Protein AF-C1CG26-F1 (afdb_monomer_lite)

Radius of gyration: 12.02 Å; chains: 1; bounding box: 25×25×28 Å

Structure (mmCIF, N/CA/C/O backbone):
data_AF-C1CG26-F1
#
_entry.id   AF-C1CG26-F1
#
loop_
_atom_site.group_PDB
_atom_site.id
_atom_site.type_symbol
_atom_site.label_atom_id
_atom_site.label_alt_id
_atom_site.label_comp_id
_atom_site.label_asym_id
_atom_site.label_entity_id
_atom_site.label_seq_id
_atom_site.pdbx_PDB_ins_code
_atom_site.Cartn_x
_atom_site.Cartn_y
_atom_site.Cartn_z
_atom_site.occupancy
_atom_site.B_iso_or_equiv
_atom_site.auth_seq_id
_atom_site.auth_comp_id
_atom_site.auth_asym_id
_atom_site.auth_atom_id
_atom_site.pdbx_PDB_model_num
ATOM 1 N N . MET A 1 1 ? -7.012 0.700 -15.276 1.00 80.44 1 MET A N 1
ATOM 2 C CA . MET A 1 1 ? -8.171 0.887 -14.375 1.00 80.44 1 MET A CA 1
ATOM 3 C C . MET A 1 1 ? -7.734 1.794 -13.242 1.00 80.44 1 MET A C 1
ATOM 5 O O . MET A 1 1 ? -6.636 1.593 -12.743 1.00 80.44 1 MET A O 1
ATOM 9 N N . ILE A 1 2 ? -8.543 2.784 -12.870 1.00 87.81 2 ILE A N 1
ATOM 10 C 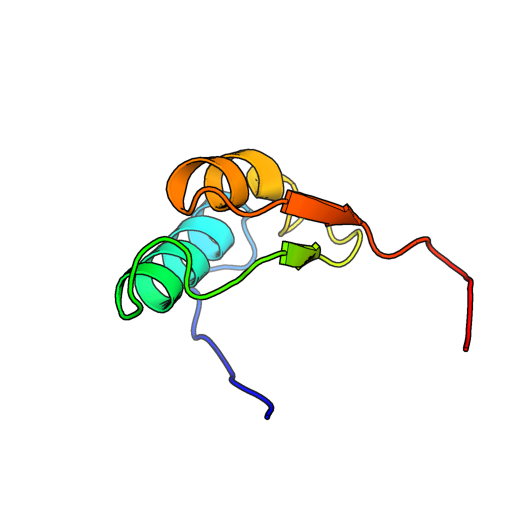CA . ILE A 1 2 ? -8.272 3.663 -11.725 1.00 87.81 2 ILE A CA 1
ATOM 11 C C . ILE A 1 2 ? -9.397 3.442 -10.716 1.00 87.81 2 ILE A C 1
ATOM 13 O O . ILE A 1 2 ? -10.564 3.430 -11.102 1.00 87.81 2 ILE A O 1
ATOM 17 N N . VAL A 1 3 ? -9.041 3.238 -9.449 1.00 89.19 3 VAL A N 1
ATOM 18 C CA . VAL A 1 3 ? -9.987 3.036 -8.344 1.00 89.19 3 VAL A CA 1
ATOM 19 C C . VAL A 1 3 ? -9.684 4.062 -7.259 1.00 89.19 3 VAL A C 1
ATOM 21 O O . VAL A 1 3 ? -8.521 4.298 -6.934 1.00 89.19 3 VAL A O 1
ATOM 24 N N . SER A 1 4 ? -10.724 4.669 -6.691 1.00 93.62 4 SER A N 1
ATOM 25 C CA . SER A 1 4 ? -10.605 5.597 -5.565 1.00 93.62 4 SER A CA 1
ATOM 26 C C . SER A 1 4 ? -11.129 4.941 -4.291 1.00 93.62 4 SER A C 1
ATOM 28 O O . SER A 1 4 ? -12.278 4.506 -4.246 1.00 93.62 4 SER A O 1
ATOM 30 N N . LEU A 1 5 ? -10.296 4.884 -3.250 1.00 93.25 5 LEU A N 1
ATOM 31 C CA . LEU A 1 5 ? -10.669 4.351 -1.939 1.00 93.25 5 LEU A CA 1
ATOM 32 C C . LEU A 1 5 ? -10.922 5.494 -0.960 1.00 93.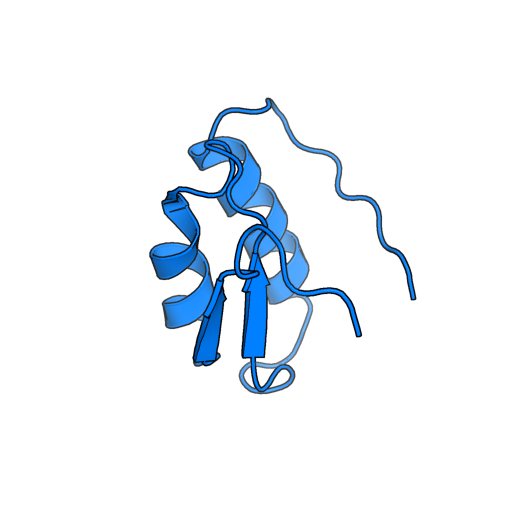25 5 LEU A C 1
ATOM 34 O O . LEU A 1 5 ? -10.107 6.407 -0.829 1.00 93.25 5 LEU A O 1
ATOM 38 N N . LYS A 1 6 ? -12.049 5.435 -0.249 1.00 94.75 6 LYS A N 1
ATOM 39 C CA . LYS A 1 6 ? -12.343 6.375 0.833 1.00 94.75 6 LYS A CA 1
ATOM 40 C C . LYS A 1 6 ? -11.622 5.921 2.097 1.00 94.75 6 LYS A C 1
ATOM 42 O O . LYS A 1 6 ? -11.882 4.826 2.585 1.00 94.75 6 LYS A O 1
ATOM 47 N N . THR A 1 7 ? -10.770 6.779 2.647 1.00 94.75 7 THR A N 1
ATOM 48 C CA . THR A 1 7 ? -10.052 6.512 3.899 1.00 94.75 7 THR A CA 1
ATOM 49 C C . THR A 1 7 ? -10.577 7.396 5.027 1.00 94.75 7 THR A C 1
ATOM 51 O O . THR A 1 7 ? -11.101 8.487 4.793 1.00 94.75 7 THR A O 1
ATOM 54 N N . LYS A 1 8 ? -10.480 6.917 6.275 1.00 93.75 8 LYS A N 1
ATOM 55 C CA . LYS A 1 8 ? -10.908 7.689 7.459 1.00 93.75 8 LYS A CA 1
ATOM 56 C C . LYS A 1 8 ? -10.005 8.903 7.698 1.00 93.75 8 LYS A C 1
ATOM 58 O O . LYS A 1 8 ? -10.476 9.950 8.129 1.00 93.75 8 LYS A O 1
ATOM 63 N N . SER A 1 9 ? -8.707 8.757 7.431 1.00 93.81 9 SER A N 1
ATOM 64 C CA . SER A 1 9 ? -7.719 9.834 7.465 1.00 93.81 9 SER A CA 1
ATOM 65 C C . SER A 1 9 ? -6.502 9.472 6.603 1.00 93.81 9 SER A C 1
ATOM 67 O O . SER A 1 9 ? -6.380 8.341 6.135 1.00 93.81 9 SER A O 1
ATOM 69 N N . ARG A 1 10 ? -5.560 10.412 6.433 1.00 91.50 10 ARG A N 1
ATOM 70 C CA . ARG A 1 10 ? -4.270 10.156 5.758 1.00 91.50 10 ARG A CA 1
ATOM 71 C C . ARG A 1 10 ? -3.209 9.506 6.657 1.00 91.50 10 ARG A C 1
ATOM 73 O O . ARG A 1 10 ? -2.034 9.465 6.297 1.00 91.50 10 ARG A O 1
ATOM 80 N N . LYS A 1 11 ? -3.567 9.050 7.859 1.00 94.44 11 LYS A N 1
ATOM 81 C CA . LYS A 1 11 ? -2.633 8.311 8.717 1.00 94.44 11 LYS A CA 1
ATOM 82 C C . LYS A 1 11 ? -2.371 6.938 8.106 1.00 94.44 11 LYS A C 1
ATOM 84 O O . LYS A 1 11 ? -3.293 6.287 7.627 1.00 94.44 11 LYS A O 1
ATOM 89 N N . ALA A 1 12 ? -1.133 6.460 8.212 1.00 93.12 12 ALA A N 1
ATOM 90 C CA . ALA A 1 12 ? -0.726 5.198 7.598 1.00 93.12 12 ALA A CA 1
ATOM 91 C C . ALA A 1 12 ? -1.575 3.991 8.027 1.00 93.12 12 ALA A C 1
ATOM 93 O O . ALA A 1 12 ? -1.811 3.085 7.236 1.00 93.12 12 ALA A O 1
ATOM 94 N N . LYS A 1 13 ? -2.075 3.993 9.270 1.00 93.56 13 LYS A N 1
ATOM 95 C CA . LYS A 1 13 ? -2.983 2.952 9.765 1.00 93.56 13 LYS A CA 1
ATOM 96 C C . LYS A 1 13 ? -4.308 2.934 8.995 1.00 93.56 13 LYS A C 1
ATOM 98 O O . LYS A 1 13 ? -4.679 1.893 8.473 1.00 93.56 13 LYS A O 1
ATOM 103 N N . ASP A 1 14 ? -4.982 4.078 8.893 1.00 94.25 14 ASP A N 1
ATOM 104 C CA . ASP A 1 14 ? -6.294 4.173 8.235 1.00 94.25 14 ASP A CA 1
ATOM 105 C C . ASP A 1 14 ? -6.194 3.901 6.725 1.00 94.25 14 ASP A C 1
ATOM 107 O O . ASP A 1 14 ? -7.111 3.339 6.121 1.00 94.25 14 ASP A O 1
ATOM 111 N N . MET A 1 15 ? -5.064 4.276 6.119 1.00 93.00 15 MET A N 1
ATOM 112 C CA . MET A 1 15 ? -4.747 3.977 4.721 1.00 93.00 15 MET A CA 1
ATOM 113 C C . MET A 1 15 ? -4.549 2.472 4.516 1.00 93.00 15 MET A C 1
ATOM 115 O O . MET A 1 15 ? -5.178 1.897 3.631 1.00 93.00 15 MET A O 1
ATOM 119 N N . ALA A 1 16 ? -3.751 1.819 5.368 1.00 92.06 16 ALA A N 1
ATOM 120 C CA . ALA A 1 16 ? -3.531 0.376 5.305 1.00 92.06 16 ALA A CA 1
ATOM 121 C C . ALA A 1 16 ? -4.825 -0.424 5.511 1.00 92.06 16 ALA A C 1
ATOM 123 O O . ALA A 1 16 ? -5.102 -1.317 4.716 1.00 92.06 16 ALA A O 1
ATOM 124 N N . GLU A 1 17 ? -5.652 -0.062 6.499 1.00 93.88 17 GLU A N 1
ATOM 125 C CA . GLU A 1 17 ? -6.956 -0.705 6.734 1.00 93.88 17 GLU A CA 1
ATOM 126 C C . GLU A 1 17 ? -7.869 -0.604 5.502 1.00 93.88 17 GLU A C 1
ATOM 128 O O . GLU A 1 17 ? -8.515 -1.579 5.119 1.00 93.88 17 GLU A O 1
ATOM 133 N N . SER A 1 18 ? -7.898 0.562 4.847 1.00 94.38 18 SER A N 1
ATOM 134 C CA . SER A 1 18 ? -8.731 0.776 3.657 1.00 94.38 18 SER A CA 1
ATOM 135 C C . SER A 1 18 ? -8.239 -0.040 2.457 1.00 94.38 18 SER A C 1
ATOM 137 O O . SER A 1 18 ? -9.049 -0.607 1.725 1.00 94.38 18 SER A O 1
ATOM 139 N N . ILE A 1 19 ? -6.918 -0.126 2.261 1.00 91.62 19 ILE A N 1
ATOM 140 C CA . ILE A 1 19 ? -6.310 -0.906 1.174 1.00 91.62 19 ILE A CA 1
ATOM 141 C C . ILE A 1 19 ? -6.500 -2.404 1.417 1.00 91.62 19 ILE A C 1
ATOM 143 O O . ILE A 1 19 ? -6.923 -3.104 0.505 1.00 91.62 19 ILE A O 1
ATOM 147 N N . GLN A 1 20 ? -6.255 -2.894 2.635 1.00 90.31 20 GLN A N 1
ATOM 148 C CA . GLN A 1 20 ? -6.474 -4.299 2.992 1.00 90.31 20 GLN A CA 1
ATOM 149 C C . GLN A 1 20 ? -7.945 -4.693 2.848 1.00 90.31 20 GLN A C 1
ATOM 151 O O . GLN A 1 20 ? -8.242 -5.725 2.260 1.00 90.31 20 GLN A O 1
ATOM 156 N N . GLY A 1 21 ? -8.880 -3.853 3.304 1.00 91.75 21 GLY A N 1
ATOM 157 C CA . GLY A 1 21 ? -10.312 -4.108 3.125 1.00 91.75 21 GLY A CA 1
ATOM 158 C C . GLY A 1 21 ? -10.739 -4.148 1.653 1.00 91.75 21 GLY A C 1
ATOM 159 O O . GLY A 1 21 ? -11.648 -4.893 1.289 1.00 91.75 21 GLY A O 1
ATOM 160 N N . TRP A 1 22 ? -10.076 -3.379 0.786 1.00 91.38 22 TRP A N 1
ATOM 161 C CA . TRP A 1 22 ? -10.294 -3.461 -0.656 1.00 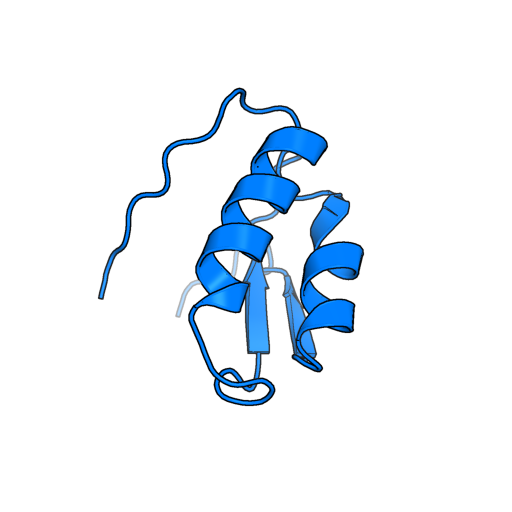91.38 22 TRP A CA 1
ATOM 162 C C . TRP A 1 22 ? -9.667 -4.720 -1.267 1.00 91.38 22 TRP A C 1
ATOM 164 O O . TRP A 1 22 ? -10.342 -5.435 -2.003 1.00 91.38 22 TRP A O 1
ATOM 174 N N . LEU A 1 23 ? -8.418 -5.039 -0.920 1.00 88.00 23 LEU A N 1
ATOM 175 C CA . LEU A 1 23 ? -7.713 -6.228 -1.409 1.00 88.00 23 LEU A CA 1
ATOM 176 C C . LEU A 1 23 ? -8.369 -7.540 -0.951 1.00 88.00 23 LEU A C 1
ATOM 178 O O . LEU A 1 23 ? -8.363 -8.513 -1.698 1.00 88.00 23 LEU A O 1
ATOM 182 N N . ALA A 1 24 ? -8.988 -7.561 0.231 1.00 88.06 24 ALA A N 1
ATOM 183 C CA . ALA A 1 24 ? -9.721 -8.712 0.761 1.00 88.06 24 ALA A CA 1
ATOM 184 C C . ALA A 1 24 ? -10.953 -9.108 -0.076 1.00 88.06 24 ALA A C 1
ATOM 186 O O . ALA A 1 24 ? -11.487 -10.198 0.106 1.00 88.06 24 ALA A O 1
ATOM 187 N N . GLN A 1 25 ? -11.408 -8.252 -0.998 1.00 88.31 25 GLN A N 1
ATOM 188 C CA . GLN A 1 25 ? -12.475 -8.591 -1.951 1.00 88.31 25 GLN A CA 1
ATOM 189 C C . GLN A 1 25 ? -11.979 -9.488 -3.094 1.00 88.31 25 GLN A C 1
ATOM 191 O O . GLN A 1 25 ? -12.783 -10.002 -3.870 1.00 88.31 25 GLN A O 1
ATOM 196 N N . PHE A 1 26 ? -10.664 -9.669 -3.211 1.00 86.31 26 PHE A N 1
ATOM 197 C CA . PHE A 1 26 ? -10.030 -10.458 -4.253 1.00 86.31 26 PHE A CA 1
ATOM 198 C C . PHE A 1 26 ? -9.455 -11.757 -3.687 1.00 86.31 26 PHE A C 1
ATOM 200 O O . PHE A 1 26 ? -9.155 -11.871 -2.499 1.00 86.31 26 PHE A O 1
ATOM 207 N N . LEU A 1 27 ? -9.277 -12.748 -4.562 1.00 78.31 27 LEU A N 1
ATOM 208 C CA . LEU A 1 27 ? -8.600 -13.990 -4.203 1.00 78.31 27 LEU A CA 1
ATOM 209 C C . LEU A 1 27 ? -7.142 -13.711 -3.818 1.00 78.31 27 LEU A C 1
ATOM 211 O O . LEU A 1 27 ? -6.453 -12.910 -4.457 1.00 78.31 27 LEU A O 1
ATOM 215 N N . VAL A 1 28 ? -6.667 -14.424 -2.798 1.00 70.31 28 VAL A N 1
ATOM 216 C CA . VAL A 1 28 ? -5.241 -14.483 -2.457 1.00 70.31 28 VAL A CA 1
ATOM 217 C C . VAL A 1 28 ? -4.476 -14.954 -3.705 1.00 70.31 28 VAL A C 1
ATOM 219 O O . VAL A 1 28 ? -4.951 -15.841 -4.415 1.00 70.31 28 VAL A O 1
ATOM 222 N N . ASN A 1 29 ? -3.337 -14.325 -4.007 1.00 72.44 29 ASN A N 1
ATOM 223 C CA . ASN A 1 29 ? -2.515 -14.530 -5.215 1.00 72.44 29 ASN A CA 1
ATOM 224 C C . ASN A 1 29 ? -3.081 -13.982 -6.539 1.00 72.44 29 ASN A C 1
ATOM 226 O O . ASN A 1 29 ? -2.516 -14.257 -7.600 1.00 72.44 29 ASN A O 1
ATOM 230 N N . LEU A 1 30 ? -4.154 -13.178 -6.521 1.00 80.62 30 LEU A N 1
ATOM 231 C CA . LEU A 1 30 ? -4.613 -12.491 -7.738 1.00 80.62 30 LEU A CA 1
ATOM 232 C C . LEU A 1 30 ? -3.580 -11.470 -8.241 1.00 80.62 30 LEU A C 1
ATOM 234 O O . LEU A 1 30 ? -3.397 -11.291 -9.447 1.00 80.62 30 LEU A O 1
ATOM 238 N N . PHE A 1 31 ? -2.902 -10.801 -7.313 1.00 77.94 31 PHE A N 1
ATOM 239 C CA . PHE A 1 31 ? -1.886 -9.805 -7.615 1.00 77.94 31 PHE A CA 1
ATOM 240 C C . PHE A 1 31 ? -0.501 -10.406 -7.387 1.00 77.94 31 PHE A C 1
ATOM 242 O O . PHE A 1 31 ? -0.204 -10.895 -6.305 1.00 77.94 31 PHE A O 1
ATOM 249 N N . LYS A 1 32 ? 0.359 -10.354 -8.410 1.00 80.50 32 LYS A N 1
ATOM 250 C CA . LYS A 1 32 ? 1.766 -10.770 -8.277 1.00 80.50 32 LYS A CA 1
ATOM 251 C C . LYS A 1 32 ? 2.588 -9.759 -7.484 1.00 80.50 32 LYS A C 1
ATOM 253 O O . LYS A 1 32 ? 3.502 -10.129 -6.760 1.00 80.50 32 LYS A O 1
ATOM 258 N N . SER A 1 33 ? 2.261 -8.479 -7.638 1.00 81.31 33 SER A N 1
ATOM 259 C CA . SER A 1 33 ? 2.975 -7.406 -6.969 1.00 81.31 33 SER A CA 1
ATOM 260 C C . SER A 1 33 ? 2.111 -6.172 -6.769 1.00 81.31 33 SER A C 1
ATOM 262 O O . SER A 1 33 ? 1.233 -5.888 -7.588 1.00 81.31 33 SER A O 1
ATOM 264 N N . ILE A 1 34 ? 2.423 -5.401 -5.731 1.00 84.31 34 ILE A N 1
ATOM 265 C CA . ILE A 1 34 ? 1.808 -4.099 -5.458 1.00 84.31 34 ILE A CA 1
ATOM 266 C C . ILE A 1 34 ? 2.921 -3.054 -5.371 1.00 84.31 34 ILE A C 1
ATOM 268 O O . ILE A 1 34 ? 3.900 -3.237 -4.646 1.00 84.31 34 ILE A O 1
ATOM 272 N N . THR A 1 35 ? 2.766 -1.956 -6.111 1.00 86.62 35 THR A N 1
ATOM 273 C CA . THR A 1 35 ? 3.705 -0.830 -6.081 1.00 86.62 35 THR A CA 1
ATOM 274 C C . THR A 1 35 ? 3.097 0.320 -5.299 1.00 86.62 35 THR A C 1
ATOM 276 O O . THR A 1 35 ? 2.002 0.780 -5.625 1.00 86.62 35 THR A O 1
ATOM 279 N N . PHE A 1 36 ? 3.820 0.801 -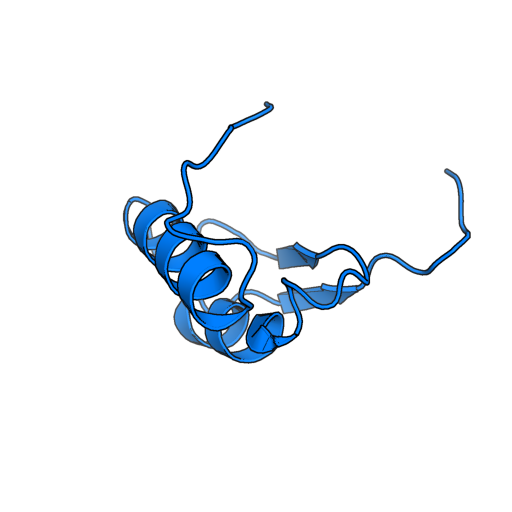4.290 1.00 86.06 36 PHE A N 1
ATOM 280 C CA . PHE A 1 36 ? 3.426 1.967 -3.500 1.00 86.06 36 PHE A CA 1
ATOM 281 C C . PHE A 1 36 ? 4.293 3.177 -3.854 1.00 86.06 36 PHE A C 1
ATOM 283 O O . PHE A 1 36 ? 5.474 3.041 -4.189 1.00 86.06 36 PHE A O 1
ATOM 290 N N . ASP A 1 37 ? 3.698 4.364 -3.755 1.00 84.81 37 ASP A N 1
ATOM 291 C CA . ASP A 1 37 ? 4.436 5.626 -3.789 1.00 84.81 37 ASP A CA 1
ATOM 292 C C . ASP A 1 37 ? 5.219 5.840 -2.476 1.00 84.81 37 ASP A C 1
ATOM 294 O O . ASP A 1 37 ? 4.881 5.271 -1.434 1.00 84.81 37 ASP A O 1
ATOM 298 N N . CYS A 1 38 ? 6.254 6.685 -2.503 1.00 79.00 38 CYS A N 1
ATOM 299 C CA . CYS A 1 38 ? 7.111 6.990 -1.346 1.00 79.00 38 CYS A CA 1
ATOM 300 C C . CYS A 1 38 ? 6.449 7.896 -0.278 1.00 79.00 38 CYS A C 1
ATOM 302 O O . CYS A 1 38 ? 7.125 8.377 0.637 1.00 79.00 38 CYS A O 1
ATOM 304 N N . GLY A 1 39 ? 5.137 8.135 -0.365 1.00 86.56 39 GLY A N 1
ATOM 305 C CA . GLY A 1 39 ? 4.354 8.860 0.636 1.00 86.56 39 GLY A CA 1
ATOM 306 C C . GLY A 1 39 ? 4.383 8.217 2.031 1.00 86.56 39 GLY A C 1
ATOM 307 O O . GLY A 1 39 ? 4.328 6.996 2.199 1.00 86.56 39 GLY A O 1
ATOM 308 N N . LYS A 1 40 ? 4.423 9.050 3.082 1.00 89.56 40 LYS A N 1
ATOM 309 C CA . LYS A 1 40 ? 4.457 8.596 4.491 1.00 89.56 40 LYS A CA 1
ATOM 310 C C . LYS A 1 40 ? 3.192 7.826 4.885 1.00 89.56 40 LYS A C 1
ATOM 312 O O . LYS A 1 40 ? 3.237 6.965 5.770 1.00 89.56 40 LYS A O 1
ATOM 317 N N . GLU A 1 41 ? 2.077 8.113 4.224 1.00 90.75 41 GLU A N 1
ATOM 318 C CA . GLU A 1 41 ? 0.813 7.382 4.320 1.00 90.75 41 GLU A CA 1
ATOM 319 C C . GLU A 1 41 ? 0.936 5.893 3.957 1.00 90.75 41 GLU A C 1
ATOM 321 O O . GLU A 1 41 ? 0.159 5.086 4.460 1.00 90.75 41 GLU A O 1
ATOM 326 N N . PHE A 1 42 ? 1.935 5.507 3.159 1.00 88.06 42 PHE A N 1
ATOM 327 C CA . PHE A 1 42 ? 2.178 4.122 2.753 1.00 88.06 42 PHE A CA 1
ATOM 328 C C . PHE A 1 42 ? 3.287 3.450 3.559 1.00 88.06 42 PHE A C 1
ATOM 330 O O . PHE A 1 42 ? 3.686 2.341 3.237 1.00 88.06 42 PHE A O 1
ATOM 337 N N . SER A 1 43 ? 3.756 4.049 4.657 1.00 87.69 43 SER A N 1
ATOM 338 C CA . SER A 1 43 ? 4.807 3.470 5.516 1.00 87.69 43 SER A CA 1
ATOM 339 C C . SER A 1 43 ? 4.492 2.065 6.067 1.00 87.69 43 S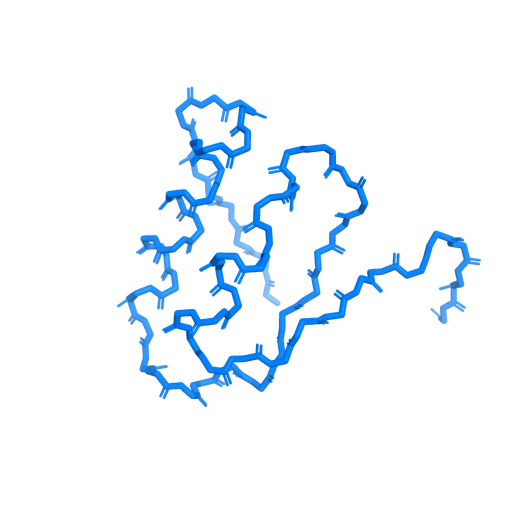ER A C 1
ATOM 341 O O . SER A 1 43 ? 5.409 1.353 6.468 1.00 87.69 43 SER A O 1
ATOM 343 N N . LYS A 1 44 ? 3.221 1.640 6.036 1.00 87.31 44 LYS A N 1
ATOM 344 C CA . LYS A 1 44 ? 2.731 0.300 6.413 1.00 87.31 44 LYS A CA 1
ATOM 345 C C . LYS A 1 44 ? 2.613 -0.702 5.253 1.00 87.31 44 LYS A C 1
ATOM 347 O O . LYS A 1 44 ? 2.024 -1.762 5.425 1.00 87.31 44 LYS A O 1
ATOM 352 N N . TRP A 1 45 ? 3.176 -0.399 4.086 1.00 83.25 45 TRP A N 1
ATOM 353 C CA . TRP A 1 45 ? 3.148 -1.245 2.885 1.00 83.25 45 TRP A CA 1
ATOM 354 C C . TRP A 1 45 ? 3.525 -2.721 3.129 1.00 83.25 45 TRP A C 1
ATOM 356 O O . TRP A 1 45 ? 2.880 -3.597 2.563 1.00 83.25 45 TRP A O 1
ATOM 366 N N . LYS A 1 46 ? 4.498 -3.016 4.012 1.00 82.62 46 LYS A N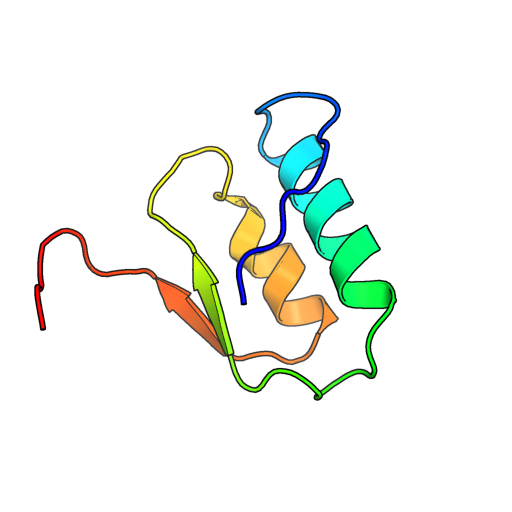 1
ATOM 367 C CA . LYS A 1 46 ? 4.896 -4.403 4.347 1.00 82.62 46 LYS A CA 1
ATOM 368 C C . LYS A 1 46 ? 3.764 -5.216 4.976 1.00 82.62 46 LYS A C 1
ATOM 370 O O . LYS A 1 46 ? 3.620 -6.399 4.689 1.00 82.62 46 LYS A O 1
ATOM 375 N N . ASP A 1 47 ? 2.959 -4.583 5.830 1.00 83.81 47 ASP A N 1
ATOM 376 C CA . ASP A 1 47 ? 1.817 -5.237 6.482 1.00 83.81 47 ASP A CA 1
ATOM 377 C C . ASP A 1 47 ? 0.747 -5.606 5.434 1.00 83.81 47 ASP A C 1
ATOM 379 O O . ASP A 1 47 ? 0.039 -6.602 5.568 1.00 83.81 47 ASP A O 1
ATOM 383 N N . ILE A 1 48 ? 0.640 -4.805 4.367 1.00 81.94 48 ILE A N 1
ATOM 384 C CA . ILE A 1 48 ? -0.296 -5.017 3.257 1.00 81.94 48 ILE A CA 1
ATOM 385 C C . ILE A 1 48 ? 0.215 -6.134 2.338 1.00 81.94 48 ILE A C 1
ATOM 387 O O . ILE A 1 48 ? -0.555 -7.013 1.961 1.00 81.94 48 ILE A O 1
ATOM 391 N N . SER A 1 49 ? 1.508 -6.133 2.011 1.00 77.94 49 SER A N 1
ATOM 392 C CA . SER A 1 49 ? 2.114 -7.094 1.083 1.00 77.94 49 SER A CA 1
ATOM 393 C C . SER A 1 49 ? 2.098 -8.524 1.605 1.00 77.94 49 SER A C 1
ATOM 395 O O . SER A 1 49 ? 1.688 -9.442 0.898 1.00 77.94 49 SER A O 1
ATOM 397 N N . ASN A 1 50 ? 2.488 -8.698 2.870 1.00 71.31 50 ASN A N 1
ATOM 398 C CA . ASN A 1 50 ? 2.613 -10.011 3.494 1.00 71.31 50 ASN A CA 1
ATOM 399 C C . ASN A 1 50 ? 1.259 -10.711 3.660 1.00 71.31 50 ASN A C 1
ATOM 401 O O . ASN A 1 50 ? 1.208 -11.934 3.684 1.00 71.31 50 ASN A O 1
ATOM 405 N N . HIS A 1 51 ? 0.162 -9.956 3.777 1.00 70.12 51 HIS A N 1
ATOM 406 C CA . HIS A 1 51 ? -1.172 -10.537 3.934 1.00 70.12 51 HIS A CA 1
ATOM 407 C C . HIS A 1 51 ? -1.725 -11.135 2.631 1.00 70.12 51 HIS A C 1
ATOM 409 O O . HIS A 1 51 ? -2.571 -12.024 2.674 1.00 70.12 51 HIS A O 1
ATOM 415 N N . HIS A 1 52 ? -1.244 -10.664 1.478 1.00 65.44 52 HIS A N 1
ATOM 416 C CA . HIS A 1 52 ? -1.732 -11.071 0.157 1.00 65.44 52 HIS A CA 1
ATOM 417 C C . HIS A 1 52 ? -0.695 -11.854 -0.662 1.00 65.44 52 HIS A C 1
ATOM 419 O O . HIS A 1 52 ? -0.891 -12.019 -1.865 1.00 65.44 52 HIS A O 1
ATOM 425 N N . ASP A 1 53 ? 0.394 -12.301 -0.020 1.00 65.06 53 ASP A N 1
ATOM 426 C CA . ASP A 1 53 ? 1.516 -13.039 -0.629 1.00 65.06 53 ASP A CA 1
ATOM 427 C C . ASP A 1 53 ? 2.028 -12.381 -1.929 1.00 65.06 53 ASP A C 1
ATOM 429 O O . ASP A 1 53 ? 2.364 -13.026 -2.919 1.00 65.06 53 ASP A O 1
ATOM 433 N N . SER A 1 54 ? 2.009 -11.044 -1.948 1.00 62.78 54 SER A N 1
ATOM 434 C CA . SER A 1 54 ? 2.359 -10.229 -3.111 1.00 62.78 54 SER A CA 1
ATOM 435 C C . SER A 1 54 ? 3.743 -9.618 -2.926 1.00 62.78 54 SER A C 1
ATOM 437 O O . SER A 1 54 ? 4.026 -9.019 -1.883 1.00 62.78 54 SER A O 1
ATOM 439 N N . GLU A 1 55 ? 4.590 -9.674 -3.956 1.00 65.25 55 GLU A N 1
ATOM 440 C CA . GLU A 1 55 ? 5.870 -8.962 -3.938 1.00 65.25 55 GLU A CA 1
ATOM 441 C C . GLU A 1 55 ? 5.625 -7.447 -3.867 1.00 65.25 55 GLU A C 1
ATOM 443 O O . GLU A 1 55 ? 4.759 -6.898 -4.552 1.00 65.25 55 GLU A O 1
ATOM 448 N N . SER A 1 56 ? 6.363 -6.737 -3.015 1.00 57.53 56 SER A N 1
ATOM 449 C CA . SER A 1 56 ? 6.227 -5.283 -2.900 1.00 57.53 56 SER A CA 1
ATOM 450 C C . SER A 1 56 ? 7.461 -4.560 -3.377 1.00 57.53 56 SER A C 1
ATOM 452 O O . SER A 1 56 ? 8.566 -4.779 -2.883 1.00 57.53 56 SER A O 1
ATOM 454 N N . PHE A 1 57 ? 7.224 -3.651 -4.316 1.00 62.34 57 PHE A N 1
ATOM 455 C CA . PHE A 1 57 ? 8.232 -2.782 -4.892 1.00 62.34 57 PHE A CA 1
ATOM 456 C C . PHE A 1 57 ? 7.879 -1.335 -4.564 1.00 62.34 57 PHE A C 1
ATOM 458 O O . PHE A 1 57 ? 6.714 -0.936 -4.575 1.00 62.34 57 PHE A O 1
ATOM 465 N N . PHE A 1 58 ? 8.895 -0.529 -4.283 1.00 55.91 58 PHE A N 1
ATOM 466 C CA . PHE A 1 58 ? 8.719 0.913 -4.224 1.00 55.91 58 PHE A CA 1
ATOM 467 C C . PHE A 1 58 ? 8.901 1.511 -5.605 1.00 55.91 58 PHE A C 1
ATOM 469 O O . PHE A 1 58 ? 9.815 1.127 -6.339 1.00 55.91 58 PHE A O 1
ATOM 476 N N . ALA A 1 59 ? 8.063 2.489 -5.940 1.00 56.78 59 ALA A N 1
ATOM 477 C CA . ALA A 1 59 ? 8.367 3.362 -7.057 1.00 56.78 59 ALA A CA 1
ATOM 478 C C . ALA A 1 59 ? 9.683 4.099 -6.748 1.00 56.78 59 ALA A C 1
ATOM 480 O O . ALA A 1 59 ? 9.768 4.863 -5.786 1.00 56.78 59 ALA A O 1
ATOM 481 N N . ASN A 1 60 ? 10.729 3.851 -7.541 1.00 54.19 60 ASN A N 1
ATOM 482 C CA . ASN A 1 60 ? 11.946 4.653 -7.459 1.00 54.19 60 ASN A CA 1
ATOM 483 C C . ASN A 1 60 ? 11.578 6.111 -7.751 1.00 54.19 60 ASN A C 1
ATOM 485 O O . ASN A 1 60 ? 11.037 6.416 -8.817 1.00 54.19 60 ASN A O 1
ATOM 489 N N . LEU A 1 61 ? 11.886 7.006 -6.811 1.00 47.53 61 LEU A N 1
ATOM 490 C CA . LEU A 1 61 ? 11.794 8.450 -7.007 1.00 47.53 61 LEU A CA 1
ATOM 491 C C . LEU A 1 61 ? 12.710 8.840 -8.179 1.00 47.53 61 LEU A C 1
ATOM 493 O O . LEU A 1 61 ? 13.916 8.983 -8.000 1.00 47.53 61 LEU A O 1
ATOM 497 N N . GLY A 1 62 ? 12.140 8.994 -9.378 1.00 50.69 62 GLY A N 1
ATOM 498 C CA . GLY A 1 62 ? 12.804 9.662 -10.501 1.00 50.69 62 GLY A CA 1
ATOM 499 C C . GLY A 1 62 ? 13.142 8.848 -11.753 1.00 50.69 62 GLY A C 1
ATOM 500 O O . GLY A 1 62 ? 13.888 9.367 -12.576 1.00 50.69 62 GLY A O 1
ATOM 501 N N . CYS A 1 63 ? 12.613 7.641 -11.975 1.00 41.84 63 CYS A N 1
ATOM 502 C CA . CYS A 1 63 ? 12.784 6.984 -13.282 1.00 41.84 63 CYS A CA 1
ATOM 503 C C . CYS A 1 63 ? 11.500 7.049 -14.125 1.00 41.84 63 CYS A C 1
ATOM 505 O O . CYS A 1 63 ? 10.589 6.255 -13.884 1.00 41.84 63 CYS A O 1
ATOM 507 N N . PRO A 1 64 ? 11.414 7.955 -15.120 1.00 51.50 64 PRO A N 1
ATOM 508 C CA . PRO A 1 64 ? 10.391 7.863 -16.151 1.00 51.50 64 PRO A CA 1
ATOM 509 C C . PRO A 1 64 ? 10.678 6.637 -17.033 1.00 51.50 64 PRO A C 1
ATOM 511 O O . PRO A 1 64 ? 11.835 6.349 -17.349 1.00 51.50 64 PRO A O 1
ATOM 514 N N . ARG A 1 65 ? 9.630 5.927 -17.444 1.00 44.88 65 ARG A N 1
ATOM 515 C CA . ARG A 1 65 ? 9.630 5.182 -18.706 1.00 44.88 65 ARG A CA 1
ATOM 516 C C . ARG A 1 65 ? 8.583 5.789 -19.614 1.00 44.88 65 ARG A C 1
ATOM 518 O O . ARG A 1 65 ? 7.532 6.194 -19.069 1.00 44.88 65 ARG A O 1
#

Secondary structure (DSSP, 8-state):
-------S-SSHHHHHHHHHHHHTTS-TTS-SEEEE-S-GGGTTHHHHHHHTT-EEEE--TT---

Sequence (65 aa):
MIVSLKTKSRKAKDMAESIQGWLAQFLVNLFKSITFDCGKEFSKWKDISNHHDSESFFANLGCPR

Organism: Streptococcus pneumoniae (strain JJA) (NCBI:txid488222)

Foldseek 3Di:
DDDDWDFPDLALVRLLVRLQVVCVVDDQPPEQADEDEPDNSVVCVVVNCVVRVHHYDYDPPDDDD

pLDDT: mean 80.03, std 14.45, range [41.84, 94.75]